Protein AF-A0A6P2ALX0-F1 (afdb_monomer_lite)

Radius of gyration: 13.34 Å; chains: 1; bounding box: 37×25×39 Å

Foldseek 3Di:
DVLLVLLVVVLVVVVVVVVVAVAAEEEEADPVVVVVVVVVDDPNHYDYDHQYDPPGSVVSVLSNVVVCVVVVNPRYHYDDDCPCCVVVVNPDDDPD

pLDDT: mean 88.28, std 12.94, range [46.22, 97.56]

Secondary structure (DSSP, 8-state):
-HHHHHHHHHHHHHHHHHTT--SEEEEESSHHHHHHHTTTS-TTTEEEEE---SS-HHHHHHHHHHHHHHTT--SEEEE---TTHHHHT-------

Sequence (96 aa):
MRDHLTADREANAIRMKRSTFVGVFLLVEGSKDKKLYERFFEKSLCQIVVISGKPSSKLKIISVLGILEESKFQGVLGIVDADFDHLESSAPITPN

Structure (mmCIF, N/CA/C/O backbone):
data_AF-A0A6P2ALX0-F1
#
_entry.id   AF-A0A6P2ALX0-F1
#
loop_
_atom_site.group_PDB
_atom_site.id
_atom_site.type_symbol
_atom_site.label_atom_id
_atom_site.label_alt_id
_atom_site.label_comp_id
_atom_site.label_asym_id
_atom_site.label_entity_id
_atom_site.label_seq_id
_atom_site.pdbx_PDB_ins_code
_atom_site.Cartn_x
_atom_site.Cartn_y
_atom_site.Cartn_z
_atom_site.occupancy
_atom_site.B_iso_or_equiv
_atom_site.auth_seq_id
_atom_site.auth_comp_id
_atom_site.auth_asym_id
_atom_site.auth_atom_id
_atom_site.pdbx_PDB_model_num
ATOM 1 N N . MET A 1 1 ? 21.128 2.637 -0.131 1.00 50.44 1 MET A N 1
ATOM 2 C CA . MET A 1 1 ? 20.918 2.839 1.327 1.00 50.44 1 MET A CA 1
ATOM 3 C C . MET A 1 1 ? 19.767 3.797 1.644 1.00 50.44 1 MET A C 1
ATOM 5 O O . MET A 1 1 ? 18.954 3.451 2.487 1.00 50.44 1 MET A 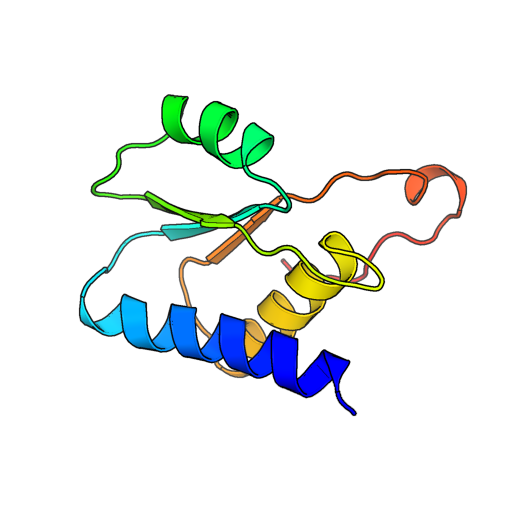O 1
ATOM 9 N N . ARG A 1 2 ? 19.654 4.972 0.993 1.00 54.53 2 ARG A N 1
ATOM 10 C CA . ARG A 1 2 ? 18.556 5.925 1.274 1.00 54.53 2 ARG A CA 1
ATOM 11 C C . ARG A 1 2 ? 17.162 5.385 0.922 1.00 54.53 2 ARG A C 1
ATOM 13 O O . ARG A 1 2 ? 16.243 5.627 1.692 1.00 54.53 2 ARG A O 1
ATOM 20 N N . ASP A 1 3 ? 17.027 4.622 -0.163 1.00 52.59 3 ASP A N 1
ATOM 21 C CA . ASP A 1 3 ? 15.716 4.136 -0.623 1.00 52.59 3 ASP A CA 1
ATOM 22 C C . ASP A 1 3 ? 15.133 3.037 0.281 1.00 52.59 3 ASP A C 1
ATOM 24 O O . ASP A 1 3 ? 13.959 3.112 0.638 1.00 52.59 3 ASP A O 1
ATOM 28 N N . HIS A 1 4 ? 15.953 2.100 0.775 1.00 55.19 4 HIS A N 1
ATOM 29 C CA . HIS A 1 4 ? 15.518 1.112 1.779 1.00 55.19 4 HIS A CA 1
ATOM 30 C C . HIS A 1 4 ? 15.033 1.784 3.067 1.00 55.19 4 HIS A C 1
ATOM 32 O O . HIS A 1 4 ? 13.943 1.484 3.540 1.00 55.19 4 HIS A O 1
ATOM 38 N N . LEU A 1 5 ? 15.748 2.820 3.532 1.00 63.00 5 LEU A N 1
ATOM 39 C CA . LEU A 1 5 ? 15.321 3.612 4.688 1.00 63.00 5 LEU A CA 1
ATOM 40 C C . LEU A 1 5 ? 13.925 4.232 4.494 1.00 63.00 5 LEU A C 1
ATOM 42 O O . LEU A 1 5 ? 13.244 4.525 5.475 1.00 63.00 5 LEU A O 1
ATOM 46 N N . THR A 1 6 ? 13.493 4.468 3.248 1.00 81.44 6 THR A N 1
ATOM 47 C CA . THR A 1 6 ? 12.135 4.953 2.971 1.00 81.44 6 THR A CA 1
ATOM 48 C C . THR A 1 6 ? 11.089 3.844 2.996 1.00 81.44 6 THR A C 1
ATOM 50 O O . THR A 1 6 ? 10.008 4.093 3.516 1.00 81.44 6 THR A O 1
ATOM 53 N N . ALA A 1 7 ? 11.388 2.636 2.509 1.00 90.81 7 ALA A N 1
ATOM 54 C CA . ALA A 1 7 ? 10.456 1.506 2.563 1.00 90.81 7 ALA A CA 1
ATOM 55 C C . ALA A 1 7 ? 10.204 1.054 4.013 1.00 90.81 7 ALA A C 1
ATOM 57 O O . ALA A 1 7 ? 9.051 0.925 4.424 1.00 90.81 7 ALA A O 1
ATOM 58 N N . ASP A 1 8 ? 11.257 0.949 4.829 1.00 92.75 8 ASP A N 1
ATOM 59 C CA . ASP A 1 8 ? 11.143 0.657 6.264 1.00 92.75 8 ASP A CA 1
ATOM 60 C C . ASP A 1 8 ? 10.258 1.671 6.998 1.00 92.75 8 ASP A C 1
ATOM 62 O O . ASP A 1 8 ? 9.466 1.310 7.870 1.00 92.75 8 ASP A O 1
ATOM 66 N N . ARG A 1 9 ? 10.358 2.958 6.640 1.00 92.88 9 ARG A N 1
ATOM 67 C CA . ARG A 1 9 ? 9.521 4.015 7.230 1.00 92.88 9 ARG A CA 1
ATOM 68 C C . ARG A 1 9 ? 8.042 3.820 6.915 1.00 92.88 9 ARG A C 1
ATOM 70 O O . ARG A 1 9 ? 7.232 3.928 7.833 1.00 92.88 9 ARG A O 1
ATOM 77 N N . GLU A 1 10 ? 7.688 3.519 5.665 1.00 95.25 10 GLU A N 1
ATOM 78 C CA . GLU A 1 10 ? 6.288 3.257 5.295 1.00 95.25 10 GLU A CA 1
ATOM 79 C C . GLU A 1 10 ? 5.765 1.983 5.974 1.00 95.25 10 GLU A C 1
ATOM 81 O O . GLU A 1 10 ? 4.683 1.996 6.563 1.00 95.25 10 GLU A O 1
ATOM 86 N N . ALA A 1 11 ? 6.554 0.901 5.969 1.00 95.88 11 ALA A N 1
ATOM 87 C CA . ALA A 1 11 ? 6.194 -0.354 6.626 1.00 95.88 11 ALA A CA 1
ATOM 88 C C . ALA A 1 11 ? 5.959 -0.150 8.132 1.00 95.88 11 ALA A C 1
ATOM 90 O O . ALA A 1 11 ? 4.945 -0.587 8.680 1.00 95.88 11 ALA A O 1
ATOM 91 N N . ASN A 1 12 ? 6.845 0.587 8.805 1.00 95.50 12 ASN A N 1
ATOM 92 C CA . ASN A 1 12 ? 6.685 0.915 10.219 1.00 95.50 12 ASN A CA 1
ATOM 93 C C . ASN A 1 12 ? 5.482 1.829 10.470 1.00 95.50 12 ASN A C 1
ATOM 95 O O . ASN A 1 12 ? 4.763 1.620 11.445 1.00 95.50 12 ASN A O 1
ATOM 99 N N . ALA A 1 13 ? 5.191 2.784 9.584 1.00 95.50 13 ALA A N 1
ATOM 100 C CA . ALA A 1 13 ? 3.983 3.598 9.689 1.00 95.50 13 ALA A CA 1
ATOM 101 C C . ALA A 1 13 ? 2.704 2.745 9.599 1.00 95.50 13 ALA A C 1
ATOM 103 O O . ALA A 1 13 ? 1.770 2.957 10.375 1.00 95.50 13 ALA A O 1
ATOM 104 N N . ILE A 1 14 ? 2.667 1.752 8.705 1.00 96.19 14 ILE A N 1
ATOM 105 C CA . ILE A 1 14 ? 1.556 0.793 8.589 1.00 96.19 14 ILE A CA 1
ATOM 106 C C . ILE A 1 14 ? 1.442 -0.064 9.860 1.00 96.19 14 ILE A C 1
ATOM 108 O O . ILE A 1 14 ? 0.351 -0.195 10.418 1.00 96.19 14 ILE A O 1
ATOM 112 N N . ARG A 1 15 ? 2.564 -0.574 10.385 1.00 95.75 15 ARG A N 1
ATOM 113 C CA . ARG A 1 15 ? 2.596 -1.323 11.654 1.00 95.75 15 ARG A CA 1
ATOM 114 C C . ARG A 1 15 ? 2.061 -0.499 12.823 1.00 95.75 15 ARG A C 1
ATOM 116 O O . ARG A 1 15 ? 1.253 -1.002 13.595 1.00 95.75 15 ARG A O 1
ATOM 123 N N . MET A 1 16 ? 2.444 0.773 12.934 1.00 95.19 16 MET A N 1
ATOM 124 C CA . MET A 1 16 ? 1.908 1.650 13.979 1.00 95.19 16 MET A CA 1
ATOM 125 C C . MET A 1 16 ? 0.393 1.836 13.840 1.00 95.19 16 MET A C 1
ATOM 127 O O . MET A 1 16 ? -0.320 1.749 14.838 1.00 95.19 16 MET A O 1
ATOM 131 N N . LYS A 1 17 ? -0.127 2.023 12.618 1.00 95.50 17 LYS A N 1
ATOM 132 C CA . LYS A 1 17 ? -1.577 2.153 12.370 1.00 95.50 17 LYS A CA 1
ATOM 133 C C . LYS A 1 17 ? -2.366 0.901 12.749 1.00 95.50 17 LYS A C 1
ATOM 135 O O . LYS A 1 17 ? -3.522 1.015 13.141 1.00 95.50 17 LYS A O 1
ATOM 140 N N . ARG A 1 18 ? -1.759 -0.288 12.684 1.00 95.06 18 ARG A N 1
ATOM 141 C CA . ARG A 1 18 ? -2.406 -1.541 13.106 1.00 95.06 18 ARG A CA 1
ATOM 142 C C . ARG A 1 18 ? -2.835 -1.520 14.580 1.00 95.06 18 ARG A C 1
ATOM 144 O O . ARG A 1 18 ? -3.800 -2.194 14.918 1.00 95.06 18 ARG A O 1
ATOM 151 N N . SER A 1 19 ? -2.194 -0.714 15.434 1.00 93.50 19 SER A N 1
ATOM 152 C CA . SER A 1 19 ? -2.606 -0.553 16.841 1.00 93.50 19 SER A CA 1
ATOM 153 C C . SER A 1 19 ? -3.998 0.069 17.017 1.00 93.50 19 SER A C 1
ATOM 155 O O . SER A 1 19 ? -4.642 -0.161 18.037 1.00 93.50 19 SER A O 1
ATOM 157 N N . THR A 1 20 ? -4.481 0.828 16.029 1.00 94.62 20 THR A N 1
ATOM 158 C CA . THR A 1 20 ? -5.774 1.531 16.078 1.00 94.62 20 THR A CA 1
ATOM 159 C C . THR A 1 20 ? -6.759 1.075 15.002 1.00 94.62 20 THR A C 1
ATOM 161 O O . THR A 1 20 ? -7.908 1.513 15.001 1.00 94.62 20 THR A O 1
ATOM 164 N N . PHE A 1 21 ? -6.343 0.195 14.086 1.00 96.06 21 PHE A N 1
ATOM 165 C CA . PHE A 1 21 ? -7.155 -0.247 12.956 1.00 96.06 21 PHE A CA 1
ATOM 166 C C . PHE A 1 21 ? -6.961 -1.736 12.651 1.00 96.06 21 PHE A C 1
ATOM 168 O O . PHE A 1 21 ? -5.851 -2.184 12.363 1.00 96.06 21 PHE A O 1
ATOM 175 N N . VAL A 1 22 ? -8.057 -2.501 12.654 1.00 92.19 22 VAL A N 1
ATOM 176 C CA . VAL A 1 22 ? -8.060 -3.970 12.480 1.00 92.19 22 VAL A CA 1
ATOM 177 C C . VAL A 1 22 ? -8.403 -4.400 11.039 1.00 92.19 22 VAL A C 1
ATOM 179 O O . VAL A 1 22 ? -8.281 -5.569 10.698 1.00 92.19 22 VAL A O 1
ATOM 182 N N . GLY A 1 23 ? -8.753 -3.465 10.151 1.00 95.50 23 GLY A N 1
ATOM 183 C CA . GLY A 1 23 ? -9.130 -3.764 8.763 1.00 95.50 23 GLY A CA 1
ATOM 184 C C . GLY A 1 23 ? -7.958 -3.972 7.792 1.00 95.50 23 GLY A C 1
ATOM 185 O O . GLY A 1 23 ? -6.810 -4.189 8.182 1.00 95.50 23 GLY A O 1
ATOM 186 N N . VAL A 1 24 ? -8.240 -3.881 6.496 1.00 96.94 24 VAL A N 1
ATOM 187 C CA . VAL A 1 24 ? -7.261 -4.073 5.417 1.00 96.94 24 VAL A CA 1
ATOM 188 C C . VAL A 1 24 ? -6.554 -2.760 5.078 1.00 96.94 24 VAL A C 1
ATOM 190 O O . VAL A 1 24 ? -7.191 -1.715 4.959 1.00 96.94 24 VAL A O 1
ATOM 193 N N . PHE A 1 25 ? -5.240 -2.806 4.881 1.00 97.56 25 PHE A N 1
ATOM 194 C CA . PHE A 1 25 ? -4.464 -1.704 4.319 1.00 97.56 25 PHE A CA 1
ATOM 195 C C . PHE A 1 25 ? -4.271 -1.916 2.818 1.00 97.56 25 PHE A C 1
ATOM 197 O O . PHE A 1 25 ? -3.625 -2.879 2.413 1.00 97.56 25 PHE A O 1
ATOM 204 N N . LEU A 1 26 ? -4.814 -1.013 2.005 1.00 97.44 26 LEU A N 1
ATOM 205 C CA . LEU A 1 26 ? -4.634 -1.021 0.555 1.00 97.44 26 LEU A CA 1
ATOM 206 C C . LEU A 1 26 ? -3.545 -0.018 0.167 1.00 97.44 26 LEU A C 1
ATOM 208 O O . LEU A 1 26 ? -3.713 1.185 0.372 1.00 97.44 26 LEU A O 1
ATOM 212 N N . LEU A 1 27 ? -2.430 -0.502 -0.372 1.00 97.19 27 LEU A N 1
ATOM 213 C CA . LEU A 1 27 ? -1.300 0.312 -0.813 1.00 97.19 27 LEU A CA 1
ATOM 214 C C . LEU A 1 27 ? -1.471 0.660 -2.292 1.00 97.19 27 LEU A C 1
ATOM 216 O O . LEU A 1 27 ? -1.684 -0.231 -3.112 1.00 97.19 27 LEU A O 1
ATOM 220 N N . VAL A 1 28 ? -1.377 1.946 -2.623 1.00 96.75 28 VAL A N 1
ATOM 221 C CA . VAL A 1 28 ? -1.516 2.459 -3.996 1.00 96.75 28 VAL A CA 1
ATOM 222 C C . VAL A 1 28 ? -0.454 3.514 -4.289 1.00 96.75 28 VAL A C 1
ATOM 224 O O . VAL A 1 28 ? 0.050 4.163 -3.370 1.00 96.75 28 VAL A O 1
ATOM 227 N N . GLU A 1 29 ? -0.117 3.714 -5.559 1.00 94.25 29 GLU A N 1
ATOM 228 C CA . GLU A 1 29 ? 0.989 4.589 -5.965 1.00 94.25 29 GLU A CA 1
ATOM 22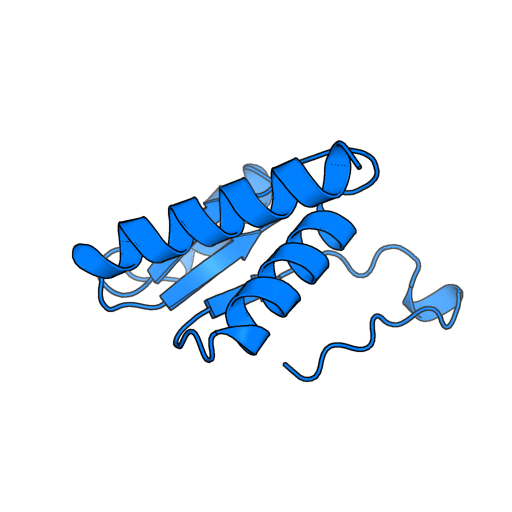9 C C . GLU A 1 29 ? 0.670 6.078 -5.818 1.00 94.25 29 GLU A C 1
ATOM 231 O O . GLU A 1 29 ? 1.526 6.880 -5.426 1.00 94.25 29 GLU A O 1
ATOM 236 N N . GLY A 1 30 ? -0.571 6.462 -6.128 1.00 93.75 30 GLY A N 1
ATOM 237 C CA . GLY A 1 30 ? -0.955 7.853 -6.287 1.00 93.75 30 GLY A CA 1
ATOM 238 C C . GLY A 1 30 ? -2.263 8.251 -5.612 1.00 93.75 30 GLY A C 1
ATOM 239 O O . GLY A 1 30 ? -3.120 7.463 -5.211 1.00 93.75 30 GLY A O 1
ATOM 240 N N . SER A 1 31 ? -2.450 9.568 -5.521 1.00 93.69 31 SER A N 1
ATOM 241 C CA . SER A 1 31 ? -3.681 10.165 -4.994 1.00 93.69 31 SER A CA 1
ATOM 242 C C . SER A 1 31 ? -4.891 9.961 -5.912 1.00 93.69 31 SER A C 1
ATOM 244 O O . SER A 1 31 ? -6.027 9.997 -5.436 1.00 93.69 31 SER A O 1
ATOM 246 N N . LYS A 1 32 ? -4.668 9.748 -7.217 1.00 95.44 32 LYS A N 1
ATOM 247 C CA . LYS A 1 32 ? -5.727 9.404 -8.176 1.00 95.44 32 LYS A CA 1
ATOM 248 C C . LYS A 1 32 ? -6.282 8.011 -7.887 1.00 95.44 32 LYS A C 1
ATOM 250 O O . LYS A 1 32 ? -7.496 7.883 -7.752 1.00 95.44 32 LYS A O 1
ATOM 255 N N . ASP A 1 33 ? -5.403 7.035 -7.679 1.00 95.44 33 ASP A N 1
ATOM 256 C CA . ASP A 1 33 ? -5.774 5.657 -7.338 1.00 95.44 33 ASP A CA 1
ATOM 257 C C . ASP A 1 33 ? -6.544 5.631 -6.030 1.00 95.44 33 ASP A C 1
ATOM 259 O O . ASP A 1 33 ? -7.621 5.053 -5.953 1.00 95.44 33 ASP A O 1
ATOM 263 N N . LYS A 1 34 ? -6.073 6.374 -5.021 1.00 96.25 34 LYS A N 1
ATOM 264 C CA . LYS A 1 34 ? -6.814 6.540 -3.770 1.00 96.25 34 LYS A CA 1
ATOM 265 C C . LYS A 1 34 ? -8.241 7.040 -4.008 1.00 96.25 34 LYS A C 1
ATOM 267 O O . LYS A 1 34 ? -9.181 6.418 -3.532 1.00 96.25 34 LYS A O 1
ATOM 272 N N . LYS A 1 35 ? -8.427 8.123 -4.770 1.00 96.12 35 LYS A N 1
ATOM 273 C CA . LYS A 1 35 ? -9.768 8.670 -5.063 1.00 96.12 35 LYS A CA 1
ATOM 274 C C . LYS A 1 35 ? -10.664 7.705 -5.841 1.00 96.12 35 LYS A C 1
ATOM 276 O O . LYS A 1 35 ? -11.889 7.817 -5.749 1.00 96.12 35 LYS A O 1
ATOM 281 N N . LEU A 1 36 ? -10.071 6.831 -6.651 1.00 95.94 36 LEU A N 1
ATOM 282 C CA . LEU A 1 36 ? -10.783 5.786 -7.373 1.00 95.94 36 LEU A CA 1
ATOM 283 C C . LEU A 1 36 ? -11.205 4.677 -6.403 1.00 95.94 36 LEU A C 1
ATOM 285 O O . LEU A 1 36 ? -12.397 4.411 -6.267 1.00 95.94 36 LEU A O 1
ATOM 289 N N . TYR A 1 37 ? -10.245 4.093 -5.687 1.00 95.62 37 TYR A N 1
ATOM 290 C CA . TYR A 1 37 ? -10.458 2.949 -4.806 1.00 95.62 37 TYR A CA 1
ATOM 291 C C . TYR A 1 37 ? -11.291 3.276 -3.561 1.00 95.62 37 TYR A C 1
ATOM 293 O O . TYR A 1 37 ? -12.083 2.442 -3.135 1.00 95.62 37 TYR A O 1
ATOM 301 N N . GLU A 1 38 ? -11.225 4.500 -3.024 1.00 95.19 38 GLU A N 1
ATOM 302 C CA . GLU A 1 38 ? -12.057 4.937 -1.884 1.00 95.19 38 GLU A CA 1
ATOM 303 C C . GLU A 1 38 ? -13.568 4.813 -2.147 1.00 95.19 38 GLU A C 1
ATOM 305 O O . GLU A 1 38 ? -14.353 4.834 -1.203 1.00 95.19 38 GLU A O 1
ATOM 310 N N . ARG A 1 39 ? -13.988 4.687 -3.412 1.00 95.38 39 ARG A N 1
ATOM 311 C CA . ARG A 1 39 ? -15.395 4.513 -3.804 1.00 95.38 39 ARG A CA 1
ATOM 312 C C . ARG A 1 39 ? -15.891 3.076 -3.660 1.00 95.38 39 ARG A C 1
ATOM 314 O O . ARG A 1 39 ? -17.099 2.870 -3.642 1.00 95.38 39 ARG A O 1
ATOM 321 N N . PHE A 1 40 ? -14.982 2.106 -3.598 1.00 95.62 40 PHE A N 1
ATOM 322 C CA . PHE A 1 40 ? -15.307 0.678 -3.614 1.00 95.62 40 PHE A CA 1
ATOM 323 C C . PHE A 1 40 ? -15.199 0.017 -2.238 1.00 95.62 40 PHE A C 1
ATOM 325 O O . PHE A 1 40 ? -15.600 -1.134 -2.091 1.00 95.62 40 PHE A O 1
ATOM 332 N N . PHE A 1 41 ? -14.680 0.724 -1.230 1.00 93.19 41 PHE A N 1
ATOM 333 C CA . PHE A 1 41 ? -14.429 0.152 0.089 1.00 93.19 41 PHE A CA 1
ATOM 334 C C . PHE A 1 41 ? -15.061 0.965 1.216 1.00 93.19 41 PHE A C 1
ATOM 336 O O . PHE A 1 41 ? -15.043 2.197 1.220 1.00 93.19 41 PHE A O 1
ATOM 343 N N . GLU A 1 42 ? -15.560 0.260 2.231 1.00 94.06 42 GLU A N 1
ATOM 344 C CA . GLU A 1 42 ? -15.989 0.876 3.482 1.00 94.06 42 GLU A CA 1
ATOM 345 C C . GLU A 1 42 ? -14.780 1.349 4.299 1.00 94.06 42 GLU A C 1
ATOM 347 O O . GLU A 1 42 ? -13.867 0.578 4.601 1.00 94.06 42 GLU A O 1
ATOM 352 N N . LYS A 1 43 ? -14.792 2.618 4.724 1.00 90.81 43 LYS A N 1
ATOM 353 C CA . LYS A 1 43 ? -13.677 3.245 5.464 1.00 90.81 43 LYS A CA 1
ATOM 354 C C . LYS A 1 43 ? -13.390 2.605 6.829 1.00 90.81 43 LYS A C 1
ATOM 356 O O . LYS A 1 43 ? -12.289 2.753 7.352 1.00 90.81 43 LYS A O 1
ATOM 361 N N . SER A 1 44 ? -14.373 1.927 7.419 1.00 94.00 44 SER A N 1
ATOM 362 C CA . SER A 1 44 ? -14.234 1.158 8.665 1.00 94.00 44 SER A CA 1
ATOM 363 C C . SER A 1 44 ? -13.484 -0.162 8.467 1.00 94.00 44 SER A C 1
ATOM 365 O O . SER A 1 44 ? -12.903 -0.673 9.421 1.00 94.00 44 SER A O 1
ATOM 367 N N . LEU A 1 45 ? -13.484 -0.703 7.245 1.00 95.75 45 LEU A N 1
ATOM 368 C CA . LEU A 1 45 ? -12.919 -2.011 6.913 1.00 95.75 45 LEU A CA 1
ATOM 369 C C . LEU A 1 45 ? -11.642 -1.910 6.076 1.00 95.75 45 LEU A C 1
ATOM 371 O O . LEU A 1 45 ? -10.817 -2.819 6.130 1.00 95.75 45 LEU A O 1
ATOM 375 N N . CYS A 1 46 ? -11.439 -0.811 5.344 1.00 97.12 46 CYS A N 1
ATOM 376 C CA . CYS A 1 46 ? -10.255 -0.591 4.520 1.00 97.12 46 CYS A CA 1
ATOM 377 C C . CYS A 1 46 ? -9.670 0.817 4.698 1.00 97.12 46 CYS A C 1
ATOM 379 O O . CYS A 1 46 ? -10.380 1.822 4.631 1.00 97.12 46 CYS A O 1
ATOM 381 N N . GLN A 1 47 ? -8.349 0.891 4.865 1.00 96.81 47 GLN A N 1
ATOM 382 C CA . GLN A 1 47 ? -7.582 2.131 4.817 1.00 96.81 47 GLN A CA 1
ATOM 383 C C . GLN A 1 47 ? -6.663 2.142 3.602 1.00 96.81 47 GLN A C 1
ATOM 385 O O . GLN A 1 47 ? -5.773 1.304 3.473 1.00 96.81 47 GLN A O 1
ATOM 390 N N . ILE A 1 48 ? -6.831 3.153 2.752 1.00 97.06 48 ILE A N 1
ATOM 391 C CA . ILE A 1 48 ? -5.981 3.342 1.577 1.00 97.06 48 ILE A CA 1
ATOM 392 C C . ILE A 1 48 ? -4.762 4.191 1.943 1.00 97.06 48 ILE A C 1
ATOM 394 O O . ILE A 1 48 ? -4.889 5.318 2.439 1.00 97.06 48 ILE A O 1
ATOM 398 N N . VAL A 1 49 ? -3.573 3.653 1.686 1.00 96.56 49 VAL A N 1
ATOM 399 C CA . VAL A 1 49 ? -2.273 4.270 1.951 1.00 96.56 49 VAL A CA 1
ATOM 400 C C . VAL A 1 49 ? -1.596 4.564 0.618 1.00 96.56 49 VAL A C 1
ATOM 402 O O . VAL A 1 49 ? -1.314 3.660 -0.160 1.00 96.56 49 VAL A O 1
ATOM 405 N N . VAL A 1 50 ? -1.332 5.843 0.360 1.00 96.19 50 VAL A N 1
ATOM 406 C CA . VAL A 1 50 ? -0.590 6.264 -0.833 1.00 96.19 50 VAL A CA 1
ATOM 407 C C . VAL A 1 50 ? 0.898 6.147 -0.540 1.00 96.19 50 VAL A C 1
ATOM 409 O O . VAL A 1 50 ? 1.390 6.804 0.378 1.00 96.19 50 VAL A O 1
ATOM 412 N N . ILE A 1 51 ? 1.603 5.337 -1.323 1.00 94.50 51 ILE A N 1
ATOM 413 C CA . ILE A 1 51 ? 3.051 5.162 -1.254 1.00 94.50 51 ILE A CA 1
ATOM 414 C C . ILE A 1 51 ? 3.640 5.630 -2.578 1.00 94.50 51 ILE A C 1
ATOM 416 O O . ILE A 1 51 ? 3.624 4.923 -3.578 1.00 94.50 51 ILE A O 1
ATOM 420 N N . SER A 1 52 ? 4.211 6.829 -2.549 1.00 90.88 52 SER A N 1
ATOM 421 C CA . SER A 1 52 ? 4.933 7.402 -3.681 1.00 90.88 52 SER A CA 1
ATOM 422 C C . SER A 1 52 ? 6.416 7.558 -3.358 1.00 90.88 52 SER A C 1
ATOM 424 O O . SER A 1 52 ? 6.791 7.803 -2.201 1.00 90.88 52 SER A O 1
ATOM 426 N N . GLY A 1 53 ? 7.279 7.458 -4.363 1.00 86.31 53 GLY A N 1
ATOM 427 C CA . GLY A 1 53 ? 8.707 7.695 -4.174 1.00 86.31 53 GLY A CA 1
ATOM 428 C C . GLY A 1 53 ? 9.537 7.478 -5.429 1.00 86.31 53 GLY A C 1
ATOM 429 O O . GLY A 1 53 ? 9.085 6.890 -6.404 1.00 86.31 53 GLY A O 1
ATOM 430 N N . LYS A 1 54 ? 10.779 7.965 -5.381 1.00 82.19 54 LYS A N 1
ATOM 431 C CA . LYS A 1 54 ? 11.806 7.635 -6.373 1.00 82.19 54 LYS A CA 1
ATOM 432 C C . LYS A 1 54 ? 12.519 6.334 -5.963 1.00 82.19 54 LYS A C 1
ATOM 434 O O . LYS A 1 54 ? 12.577 6.058 -4.767 1.00 82.19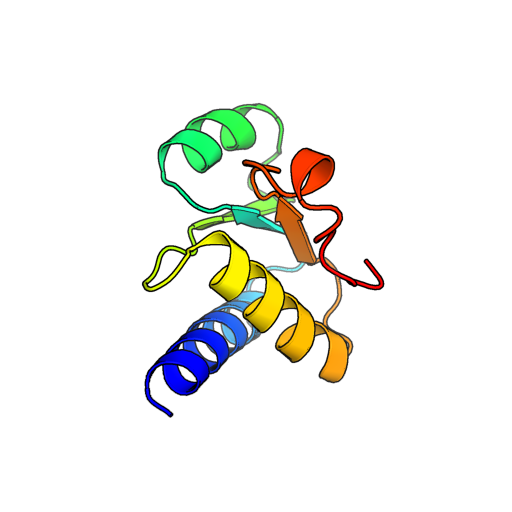 54 LYS A O 1
ATOM 439 N N . PRO A 1 55 ? 13.086 5.572 -6.915 1.00 84.50 55 PRO A N 1
ATOM 440 C CA . PRO A 1 55 ? 12.998 5.772 -8.366 1.00 84.50 55 PRO A CA 1
ATOM 441 C C . PRO A 1 55 ? 11.629 5.398 -8.957 1.00 84.50 55 PRO A C 1
ATOM 443 O O . PRO A 1 55 ? 11.283 5.915 -10.011 1.00 84.50 55 PRO A O 1
ATOM 446 N N . SER A 1 56 ? 10.843 4.564 -8.272 1.00 88.94 56 SER A N 1
ATOM 447 C CA . SER A 1 56 ? 9.513 4.129 -8.709 1.00 88.94 56 SER A CA 1
ATOM 448 C C . SER A 1 56 ? 8.609 3.865 -7.500 1.00 88.94 56 SER A C 1
ATOM 450 O O . SER A 1 56 ? 9.032 3.225 -6.532 1.00 88.94 56 SER A O 1
ATOM 452 N N . SER A 1 57 ? 7.363 4.345 -7.560 1.00 92.31 57 SER A N 1
ATOM 453 C CA . SER A 1 57 ? 6.341 4.109 -6.531 1.00 92.31 57 SER A CA 1
ATOM 454 C C . SER A 1 57 ? 5.988 2.627 -6.431 1.00 92.31 57 SER A C 1
ATOM 456 O O . SER A 1 57 ? 5.951 2.082 -5.329 1.00 92.31 57 SER A O 1
ATOM 458 N N . LYS A 1 58 ? 5.851 1.955 -7.575 1.00 92.00 58 LYS A N 1
ATOM 459 C CA . LYS A 1 58 ? 5.662 0.508 -7.683 1.00 92.00 58 LYS A CA 1
ATOM 460 C C . LYS A 1 58 ? 6.746 -0.293 -6.969 1.00 92.00 58 LYS A C 1
ATOM 462 O O . LYS A 1 58 ? 6.437 -1.079 -6.076 1.00 92.00 58 LYS A O 1
ATOM 467 N N . LEU A 1 59 ? 8.024 -0.046 -7.282 1.00 90.94 59 LEU A N 1
ATOM 468 C CA . LEU A 1 59 ? 9.135 -0.742 -6.614 1.00 90.94 59 LEU A CA 1
ATOM 469 C C . LEU A 1 59 ? 9.141 -0.484 -5.104 1.00 90.94 59 LEU A C 1
ATOM 471 O O . LEU A 1 59 ? 9.479 -1.369 -4.314 1.00 90.94 59 LEU A O 1
ATOM 475 N N . LYS A 1 60 ? 8.734 0.720 -4.688 1.00 92.75 60 LYS A N 1
ATOM 476 C CA . LYS A 1 60 ? 8.608 1.066 -3.273 1.00 92.75 60 LYS A CA 1
ATOM 477 C C . LYS A 1 60 ? 7.473 0.285 -2.602 1.00 92.75 60 LYS A C 1
ATOM 479 O O . LYS A 1 60 ? 7.697 -0.239 -1.517 1.00 92.75 60 LYS A O 1
ATOM 484 N N . ILE A 1 61 ? 6.302 0.153 -3.232 1.00 94.81 61 ILE A N 1
ATOM 485 C CA . ILE A 1 61 ? 5.190 -0.670 -2.721 1.00 94.81 61 ILE A CA 1
ATOM 486 C C . ILE A 1 61 ? 5.615 -2.131 -2.587 1.00 94.81 61 ILE A C 1
ATOM 488 O O . ILE A 1 61 ? 5.434 -2.704 -1.517 1.00 94.81 61 ILE A O 1
ATOM 492 N N . ILE A 1 62 ? 6.248 -2.701 -3.616 1.00 93.19 62 ILE A N 1
ATOM 493 C CA . ILE A 1 62 ? 6.760 -4.081 -3.588 1.00 93.19 62 ILE A CA 1
ATOM 494 C C . ILE A 1 62 ? 7.751 -4.265 -2.429 1.00 93.19 62 ILE A C 1
ATOM 496 O O . ILE A 1 62 ? 7.637 -5.213 -1.657 1.00 93.19 62 ILE A O 1
ATOM 500 N N . SER A 1 63 ? 8.676 -3.318 -2.243 1.00 93.44 63 SER A N 1
ATOM 501 C CA . SER A 1 63 ? 9.640 -3.364 -1.133 1.00 93.44 63 SER A CA 1
ATOM 502 C C . SER A 1 63 ? 8.954 -3.302 0.238 1.00 93.44 63 SER A C 1
ATOM 504 O O . SER A 1 63 ? 9.334 -4.023 1.157 1.00 93.44 63 SER A O 1
ATOM 506 N N . VAL A 1 64 ? 7.930 -2.455 0.390 1.00 95.00 64 VAL A N 1
ATOM 507 C CA . VAL A 1 64 ? 7.148 -2.343 1.632 1.00 95.00 64 VAL A CA 1
ATOM 508 C C . VAL A 1 64 ? 6.379 -3.631 1.915 1.00 95.00 64 VAL A C 1
ATOM 510 O O . VAL A 1 64 ? 6.366 -4.078 3.061 1.00 95.00 64 VAL A O 1
ATOM 513 N N . LEU A 1 65 ? 5.771 -4.238 0.892 1.00 95.12 65 LEU A N 1
ATOM 514 C CA . LEU A 1 65 ? 5.084 -5.522 1.019 1.00 95.12 65 LEU A CA 1
ATOM 515 C C . LEU A 1 65 ? 6.043 -6.619 1.482 1.00 95.12 65 LEU A C 1
ATOM 517 O O . LEU A 1 65 ? 5.723 -7.295 2.453 1.00 95.12 65 LEU A O 1
ATOM 521 N N . GLY A 1 66 ? 7.237 -6.720 0.886 1.00 93.94 66 GLY A N 1
ATOM 522 C CA . GLY A 1 66 ? 8.255 -7.687 1.314 1.00 93.94 66 GLY A CA 1
ATOM 523 C C . GLY A 1 66 ? 8.629 -7.540 2.796 1.00 93.94 66 GLY A C 1
ATOM 524 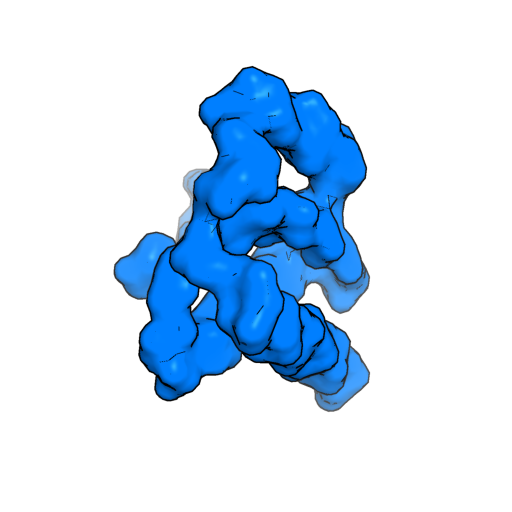O O . GLY A 1 66 ? 8.606 -8.512 3.546 1.00 93.94 66 GLY A O 1
ATOM 525 N N . ILE A 1 67 ? 8.857 -6.307 3.266 1.00 94.69 67 ILE A N 1
ATOM 526 C CA . ILE A 1 67 ? 9.160 -6.033 4.685 1.00 94.69 67 ILE A CA 1
ATOM 527 C C . ILE A 1 67 ? 7.991 -6.432 5.605 1.00 94.69 67 ILE A C 1
ATOM 529 O O . ILE A 1 67 ? 8.192 -6.924 6.720 1.00 94.69 67 ILE A O 1
ATOM 533 N N . LEU A 1 68 ? 6.749 -6.179 5.185 1.00 95.00 68 LEU A N 1
ATOM 534 C CA . LEU A 1 68 ? 5.561 -6.538 5.961 1.00 95.00 68 LEU A CA 1
ATOM 535 C C . LEU A 1 68 ? 5.349 -8.058 5.997 1.00 95.00 68 LEU A C 1
ATOM 537 O O . LEU A 1 68 ? 5.007 -8.593 7.059 1.00 95.00 68 LEU A O 1
ATOM 541 N N . GLU A 1 69 ? 5.625 -8.741 4.891 1.00 93.50 69 GLU A N 1
ATOM 542 C CA . GLU A 1 69 ? 5.543 -10.193 4.742 1.00 93.50 69 GLU A CA 1
ATOM 543 C C . GLU A 1 69 ? 6.559 -10.924 5.626 1.00 93.50 69 GLU A C 1
ATOM 545 O O . GLU A 1 69 ? 6.176 -11.846 6.348 1.00 93.50 69 GLU A O 1
ATOM 550 N N . GLU A 1 70 ? 7.808 -10.449 5.697 1.00 92.94 70 GLU A N 1
ATOM 551 C CA . GLU A 1 70 ? 8.823 -10.972 6.630 1.00 92.94 70 GLU A CA 1
ATOM 552 C C . GLU A 1 70 ? 8.338 -10.938 8.089 1.00 92.94 70 GLU A C 1
ATOM 554 O O . GLU A 1 70 ? 8.621 -11.837 8.883 1.00 92.94 70 GLU A O 1
ATOM 559 N N . SER A 1 71 ? 7.537 -9.926 8.441 1.00 89.81 71 SER A N 1
ATOM 560 C CA . SER A 1 71 ? 6.917 -9.798 9.767 1.00 89.81 71 SER A CA 1
ATOM 561 C C . SER A 1 71 ? 5.559 -10.501 9.917 1.00 89.81 71 SER A C 1
ATOM 563 O O . SER A 1 71 ? 4.899 -10.322 10.941 1.00 89.81 71 SER A O 1
ATOM 565 N N . LYS A 1 72 ? 5.123 -11.281 8.917 1.00 92.62 72 LYS A N 1
ATOM 566 C CA . LYS A 1 72 ? 3.814 -11.966 8.852 1.00 92.62 72 LYS A CA 1
ATOM 567 C C . LYS A 1 72 ? 2.622 -11.028 9.060 1.00 92.62 72 LYS A C 1
ATOM 569 O O . LYS A 1 72 ? 1.586 -11.431 9.598 1.00 92.62 72 LYS A O 1
ATOM 574 N N . PHE A 1 73 ? 2.764 -9.769 8.655 1.00 95.00 73 PHE A N 1
ATOM 575 C CA . PHE A 1 73 ? 1.728 -8.760 8.822 1.00 95.00 73 PHE A CA 1
ATOM 576 C C . PHE A 1 73 ? 0.486 -9.129 8.001 1.00 95.00 73 PHE A C 1
ATOM 578 O O . PHE A 1 73 ? 0.573 -9.365 6.802 1.00 95.00 73 PHE A O 1
ATOM 585 N N . GLN A 1 74 ? -0.677 -9.171 8.651 1.00 94.38 74 GLN A N 1
ATOM 586 C CA . GLN A 1 74 ? -1.929 -9.586 8.017 1.00 94.38 74 GLN A CA 1
ATOM 587 C C . GLN A 1 74 ? -2.724 -8.395 7.478 1.00 94.38 74 GLN A C 1
ATOM 589 O O . GLN A 1 74 ? -2.664 -7.2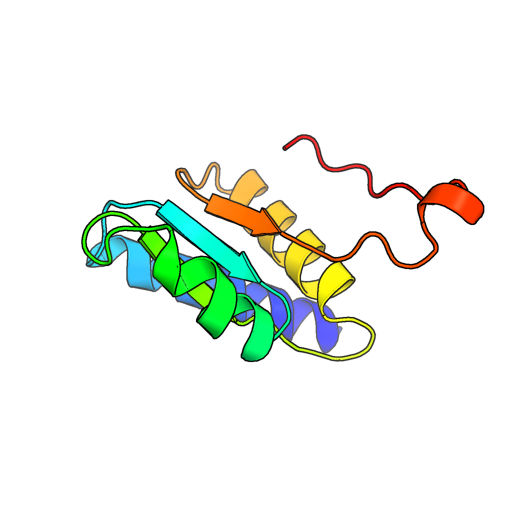90 8.028 1.00 94.38 74 GLN A O 1
ATOM 594 N N . GLY A 1 75 ? -3.535 -8.644 6.446 1.00 95.31 75 GLY A N 1
ATOM 595 C CA . GLY A 1 75 ? -4.492 -7.671 5.916 1.00 95.31 75 GLY A CA 1
ATOM 596 C C . GLY A 1 75 ? -3.825 -6.484 5.228 1.00 95.31 75 GLY A C 1
ATOM 597 O O . GLY A 1 75 ? -4.173 -5.339 5.516 1.00 95.31 75 GLY A O 1
ATOM 598 N N . VAL A 1 76 ? -2.856 -6.749 4.354 1.00 96.69 76 VAL A N 1
ATOM 599 C CA . VAL A 1 76 ? -2.250 -5.757 3.460 1.00 96.69 76 VAL A CA 1
ATOM 600 C C . VAL A 1 76 ? -2.366 -6.243 2.017 1.00 96.69 76 VAL A C 1
ATOM 602 O O . VAL A 1 76 ? -2.176 -7.424 1.752 1.00 96.69 76 VAL A O 1
ATOM 605 N N . LEU A 1 77 ? -2.708 -5.338 1.105 1.00 95.81 77 LEU A N 1
ATOM 606 C CA . LEU A 1 77 ? -2.793 -5.586 -0.333 1.00 95.81 77 LEU A CA 1
ATOM 607 C C . LEU A 1 77 ? -2.153 -4.405 -1.063 1.00 95.81 77 LEU A C 1
ATOM 609 O O . LEU A 1 77 ? -2.420 -3.260 -0.702 1.00 95.81 77 LEU A O 1
ATOM 613 N N . GLY A 1 78 ? -1.325 -4.658 -2.074 1.00 95.19 78 GLY A N 1
ATOM 614 C CA . GLY A 1 78 ? -0.822 -3.617 -2.972 1.00 95.19 78 GLY A CA 1
ATOM 615 C C . GLY A 1 78 ? -1.483 -3.703 -4.339 1.00 95.19 78 GLY A C 1
ATOM 616 O O . GLY A 1 78 ? -1.659 -4.796 -4.866 1.00 95.19 78 GLY A O 1
ATOM 617 N N . ILE A 1 79 ? -1.829 -2.552 -4.912 1.00 94.69 79 ILE A N 1
ATOM 618 C CA . ILE A 1 79 ? -2.209 -2.435 -6.320 1.00 94.69 79 ILE A CA 1
ATOM 619 C C . ILE A 1 79 ? -1.227 -1.475 -6.982 1.00 94.69 79 ILE A C 1
ATOM 621 O O . ILE A 1 79 ? -1.080 -0.332 -6.544 1.00 94.69 79 ILE A O 1
ATOM 625 N N . VAL A 1 80 ? -0.557 -1.968 -8.019 1.00 92.81 80 VAL A N 1
ATOM 626 C CA . VAL A 1 80 ? 0.447 -1.243 -8.800 1.00 92.81 80 VAL A CA 1
ATOM 627 C C . VAL A 1 80 ? 0.129 -1.371 -10.278 1.00 92.81 80 VAL A C 1
ATOM 629 O O . VAL A 1 80 ? -0.445 -2.379 -10.703 1.00 92.81 80 VAL A O 1
ATOM 632 N N . ASP A 1 81 ? 0.508 -0.366 -11.057 1.00 90.12 81 ASP A N 1
ATOM 633 C CA . ASP A 1 81 ? 0.333 -0.425 -12.501 1.00 90.12 81 ASP A CA 1
ATOM 634 C C . ASP A 1 81 ? 1.316 -1.436 -13.105 1.00 90.12 81 ASP A C 1
ATOM 636 O O . ASP A 1 81 ? 2.477 -1.563 -12.702 1.00 90.12 81 ASP A O 1
ATOM 640 N N . ALA A 1 82 ? 0.846 -2.197 -14.093 1.00 87.56 82 ALA A N 1
ATOM 641 C CA . ALA A 1 82 ? 1.693 -3.166 -14.784 1.00 87.56 82 ALA A CA 1
ATOM 642 C C . ALA A 1 82 ? 2.760 -2.485 -15.659 1.00 87.56 82 ALA A C 1
ATOM 644 O O . ALA A 1 82 ? 3.762 -3.119 -15.974 1.00 87.56 82 ALA A O 1
ATOM 645 N N . ASP A 1 83 ? 2.570 -1.212 -16.023 1.00 86.06 83 ASP A N 1
ATOM 646 C CA . ASP A 1 83 ? 3.420 -0.467 -16.956 1.00 86.06 83 ASP A CA 1
ATOM 647 C C . ASP A 1 83 ? 3.811 -1.332 -18.173 1.00 86.06 83 ASP A C 1
ATOM 649 O O . ASP A 1 83 ? 2.943 -1.796 -18.917 1.00 86.06 83 ASP A O 1
ATOM 653 N N . PHE A 1 84 ? 5.111 -1.581 -18.360 1.00 84.81 84 PHE A N 1
ATOM 654 C CA . PHE A 1 84 ? 5.664 -2.412 -19.428 1.00 84.81 84 PHE A CA 1
ATOM 655 C C . PHE A 1 84 ? 6.111 -3.803 -18.956 1.00 84.81 84 PHE A C 1
ATOM 657 O O . PHE A 1 84 ? 6.660 -4.555 -19.761 1.00 84.81 84 PHE A O 1
ATOM 664 N N . ASP A 1 85 ? 5.850 -4.196 -17.704 1.00 81.75 85 ASP A N 1
ATOM 665 C CA . ASP A 1 85 ? 6.357 -5.455 -17.130 1.00 81.75 85 ASP A CA 1
ATOM 666 C C . ASP A 1 85 ? 5.967 -6.685 -17.959 1.00 81.75 85 ASP A C 1
ATOM 668 O O . ASP A 1 85 ? 6.748 -7.623 -18.126 1.00 81.75 85 ASP A O 1
ATOM 672 N N . HIS A 1 86 ? 4.750 -6.674 -18.513 1.00 80.25 86 HIS A N 1
ATOM 673 C CA . HIS A 1 86 ? 4.245 -7.757 -19.357 1.00 80.25 86 HIS A CA 1
ATOM 674 C C . HIS A 1 86 ? 4.966 -7.851 -20.710 1.00 80.25 86 HIS A C 1
ATOM 676 O O . HIS A 1 86 ? 5.010 -8.927 -21.299 1.00 80.25 86 HIS A O 1
ATOM 682 N N . LEU A 1 87 ? 5.517 -6.742 -21.213 1.00 83.50 87 LEU A N 1
ATOM 683 C CA . LEU A 1 87 ? 6.279 -6.706 -22.464 1.00 83.50 87 LEU A CA 1
ATOM 684 C C . LEU A 1 87 ? 7.759 -7.030 -22.234 1.00 83.50 87 LEU A C 1
ATOM 686 O O . LEU A 1 87 ? 8.402 -7.617 -23.100 1.00 83.50 87 LEU A O 1
ATOM 690 N N . GLU A 1 88 ? 8.292 -6.677 -21.065 1.00 80.44 88 GLU A N 1
ATOM 691 C CA . GLU A 1 88 ? 9.702 -6.869 -20.712 1.00 80.44 88 GLU A CA 1
ATOM 692 C C . GLU A 1 88 ? 9.995 -8.225 -20.049 1.00 80.44 88 GLU A C 1
ATOM 694 O O . GLU A 1 88 ? 11.149 -8.533 -19.759 1.00 80.44 88 GLU A O 1
ATOM 699 N N . SER A 1 89 ? 8.981 -9.076 -19.845 1.00 69.44 89 SER A N 1
ATOM 700 C CA . SER A 1 89 ? 9.102 -10.343 -19.093 1.00 69.44 89 SER A CA 1
ATOM 701 C C . SER A 1 89 ? 9.591 -10.146 -17.649 1.00 69.44 89 SER A C 1
ATOM 703 O O . SER A 1 89 ? 10.134 -11.066 -17.040 1.00 69.44 89 SER A O 1
ATOM 705 N N . SER A 1 90 ? 9.416 -8.944 -17.099 1.00 64.88 90 SER A N 1
ATOM 706 C CA . SER A 1 90 ? 9.948 -8.505 -15.806 1.00 64.88 90 SER A CA 1
ATOM 707 C C . SER A 1 90 ? 8.883 -8.527 -14.709 1.00 64.88 90 SER A C 1
ATOM 709 O O . SER A 1 90 ? 8.903 -7.698 -13.801 1.00 64.88 90 SER A O 1
ATOM 711 N N . ALA A 1 91 ? 7.948 -9.482 -14.783 1.00 62.78 91 ALA A N 1
ATOM 712 C CA . ALA A 1 91 ? 6.887 -9.605 -13.793 1.00 62.78 91 ALA A CA 1
ATOM 713 C C . ALA A 1 91 ? 7.493 -9.690 -12.377 1.00 62.78 91 ALA A C 1
ATOM 715 O O . ALA A 1 91 ? 8.356 -10.544 -12.131 1.00 62.78 91 ALA A O 1
ATOM 716 N N . PRO A 1 92 ? 7.083 -8.812 -11.445 1.00 64.50 92 PRO A N 1
ATOM 717 C CA . PRO A 1 92 ? 7.615 -8.824 -10.099 1.00 64.50 92 PRO A CA 1
ATOM 718 C C . PRO A 1 92 ? 7.251 -10.148 -9.432 1.00 64.50 92 PRO A C 1
ATOM 720 O O . PRO A 1 92 ? 6.094 -10.562 -9.415 1.00 64.50 92 PRO A O 1
ATOM 723 N N . ILE A 1 93 ? 8.258 -10.825 -8.886 1.00 61.50 93 ILE A N 1
ATOM 724 C CA . ILE A 1 93 ? 8.056 -12.045 -8.110 1.00 61.50 93 ILE A CA 1
ATOM 725 C C . ILE A 1 93 ? 7.600 -11.606 -6.717 1.00 61.50 93 ILE A C 1
ATOM 727 O O . ILE A 1 93 ? 8.430 -11.343 -5.848 1.00 61.50 93 ILE A O 1
ATOM 731 N N . THR A 1 94 ? 6.290 -11.485 -6.510 1.00 58.94 94 THR A N 1
ATOM 732 C CA . THR A 1 94 ? 5.697 -11.376 -5.171 1.00 58.94 94 THR A CA 1
ATOM 733 C C . THR A 1 94 ? 4.891 -12.640 -4.867 1.00 58.94 94 THR A C 1
ATOM 735 O O . THR A 1 94 ? 4.170 -13.114 -5.743 1.00 58.94 94 THR A O 1
ATOM 738 N N . PRO A 1 95 ? 5.011 -13.234 -3.663 1.00 47.47 95 PRO A N 1
ATOM 739 C CA . PRO A 1 95 ? 4.235 -14.423 -3.293 1.00 47.47 95 PRO A CA 1
ATOM 740 C C . PRO A 1 95 ? 2.756 -14.122 -2.995 1.00 47.47 95 PRO A C 1
ATOM 742 O O . PRO A 1 95 ? 1.964 -15.058 -2.884 1.00 47.47 95 PRO A O 1
ATOM 745 N N . ASN A 1 96 ? 2.413 -12.837 -2.844 1.00 46.22 96 ASN A N 1
ATOM 746 C CA . ASN A 1 96 ? 1.052 -12.324 -2.692 1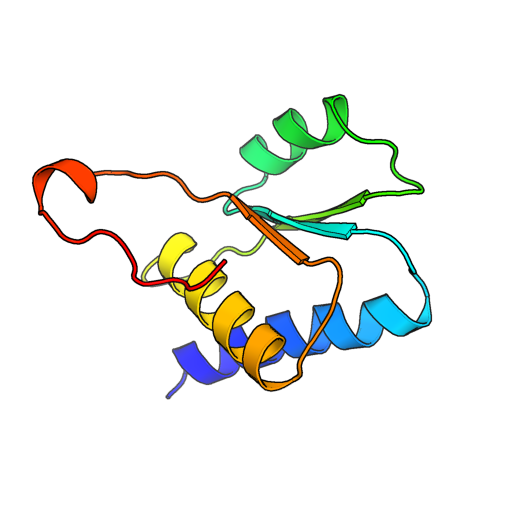.00 46.22 96 ASN A CA 1
ATOM 747 C C . ASN A 1 96 ? 0.528 -11.755 -4.007 1.00 46.22 96 ASN A C 1
ATOM 749 O O . ASN A 1 96 ? 1.332 -11.079 -4.698 1.00 46.22 96 ASN A O 1
#